Protein AF-A0A5J4N9S3-F1 (afdb_monomer_lite)

InterPro domains:
  IPR001680 WD40 repeat [PF00400] (3-18)
  IPR001680 WD40 repeat [PF00400] (62-88)
  IPR001680 WD40 repeat [SM00320] (49-90)
  IPR001680 WD40 repeat [SM00320] (96-153)
  IPR015943 WD40/YVTN repeat-like-containing domain superfamily [G3DSA:2.130.10.10] (1-153)
  IPR036322 WD40-repeat-containing domain superfamily [SSF50978] (3-152)
  IPR037363 Sec13/Seh1 family [PTHR11024] (62-153)

Radius of gyration: 16.52 Å; chains: 1; bounding box: 43×38×40 Å

Foldseek 3Di:
DLADKFWWWWQQQKIWIWHDDPNDTDTLDIDRPLDDDDDDDTDGDDPDPDDDDFDDDPDQRTFGDKDFEEPVVATWMWIWTSQQKIWIWHDPSPSDIDIDIDPNNDPGTWNDKDWDHQDDVCCVVDVPDDCPPDDRDTKMWIDTPNRDIDIDD

Sequence (153 aa):
MYGSLLASCGYDRKVIIWHETAGRWEKLHEYAEHSSSGLTVNRICRILSTFIVRCLIPLTLTVNCVCWAPHPYGLMLACASSDGTISILTSDGANAWHAVRIPDAHSIGVNSVSWAPAINADFMLNPNVLQSVSPLIKRLVSAGSDLLIKIWR

Organism: NCBI:txid34504

Structure (mmCIF, N/CA/C/O backbone):
data_AF-A0A5J4N9S3-F1
#
_entry.id   AF-A0A5J4N9S3-F1
#
loop_
_atom_site.group_PDB
_atom_site.id
_atom_site.type_symbol
_atom_site.label_atom_id
_atom_site.label_alt_id
_atom_site.label_comp_id
_atom_site.label_asym_id
_atom_site.label_entity_id
_atom_site.label_seq_id
_atom_site.pdbx_PDB_ins_code
_atom_site.Cartn_x
_atom_site.Cartn_y
_atom_site.Cartn_z
_atom_site.occupancy
_atom_site.B_iso_or_equiv
_atom_site.auth_seq_id
_atom_site.auth_comp_id
_atom_site.auth_asym_id
_atom_site.auth_atom_id
_atom_site.pdbx_PDB_model_num
ATOM 1 N N . MET A 1 1 ? -16.312 4.179 9.034 1.00 59.06 1 MET A N 1
ATOM 2 C CA . MET A 1 1 ? -14.962 4.788 9.097 1.00 59.06 1 MET A CA 1
ATOM 3 C C . MET A 1 1 ? -14.040 3.776 9.750 1.00 59.06 1 MET A C 1
ATOM 5 O O . MET A 1 1 ? -14.436 3.225 10.764 1.00 59.06 1 MET A O 1
ATOM 9 N N . TYR A 1 2 ? -12.867 3.508 9.180 1.00 67.06 2 TYR A N 1
ATOM 10 C CA . TYR A 1 2 ? -11.986 2.394 9.577 1.00 67.06 2 TYR A CA 1
ATOM 11 C C . TYR A 1 2 ? -11.237 2.585 10.918 1.00 67.06 2 TYR A C 1
ATOM 13 O O . TYR A 1 2 ? -10.330 1.820 11.218 1.00 67.06 2 TYR A O 1
ATOM 21 N N . GLY A 1 3 ? -11.612 3.580 11.732 1.00 79.31 3 GLY A N 1
ATOM 22 C CA . GLY A 1 3 ? -10.929 3.907 12.989 1.00 79.31 3 GLY A CA 1
ATOM 23 C C . GLY A 1 3 ? -9.506 4.445 12.791 1.00 79.31 3 GLY A C 1
ATOM 24 O O . GLY A 1 3 ? -9.105 4.790 11.677 1.00 79.31 3 GLY A O 1
ATOM 25 N N . SER A 1 4 ? -8.748 4.531 13.885 1.00 85.06 4 SER A N 1
ATOM 26 C CA . SER A 1 4 ? -7.312 4.820 13.843 1.00 85.06 4 SER A CA 1
ATOM 27 C C . SER A 1 4 ? -6.552 3.534 13.521 1.00 85.06 4 SER A C 1
ATOM 29 O O . SER A 1 4 ? -6.503 2.607 14.333 1.00 85.06 4 SER A O 1
ATOM 31 N N . LEU A 1 5 ? -5.941 3.489 12.339 1.00 86.69 5 LEU A N 1
ATOM 32 C CA . LEU A 1 5 ? -5.092 2.384 11.904 1.00 86.69 5 LEU A CA 1
ATOM 33 C C . LEU A 1 5 ? -3.653 2.857 11.737 1.00 86.69 5 LEU A C 1
ATOM 35 O O . LEU A 1 5 ? -3.391 3.972 11.285 1.00 86.69 5 LEU A O 1
ATOM 39 N N . LEU A 1 6 ? -2.715 1.974 12.059 1.00 85.88 6 LEU A N 1
ATOM 40 C CA . LEU A 1 6 ? -1.292 2.196 11.861 1.00 85.88 6 LEU A CA 1
ATOM 41 C C . LEU A 1 6 ? -0.690 0.980 11.167 1.00 85.88 6 LEU A C 1
ATOM 43 O O . LEU A 1 6 ? -0.939 -0.148 11.571 1.00 85.88 6 LEU A O 1
ATOM 47 N N . ALA A 1 7 ? 0.128 1.201 10.144 1.00 84.56 7 ALA A N 1
ATOM 48 C CA . ALA A 1 7 ? 0.906 0.139 9.520 1.00 84.56 7 ALA A CA 1
ATOM 49 C C . ALA A 1 7 ? 2.386 0.340 9.839 1.00 84.56 7 ALA A C 1
ATOM 51 O O . ALA A 1 7 ? 2.899 1.457 9.770 1.00 84.56 7 ALA A O 1
ATOM 52 N N . SER A 1 8 ? 3.077 -0.746 10.158 1.00 81.44 8 SER A N 1
ATOM 53 C CA . SER A 1 8 ? 4.525 -0.768 10.342 1.00 81.44 8 SER A CA 1
ATOM 54 C C . SER A 1 8 ? 5.128 -1.907 9.537 1.00 81.44 8 SER A C 1
ATOM 56 O O . SER A 1 8 ? 4.612 -3.023 9.576 1.00 81.44 8 SER A O 1
ATOM 58 N N . CYS A 1 9 ? 6.240 -1.644 8.860 1.00 81.81 9 CYS A N 1
ATOM 59 C CA . CYS A 1 9 ? 7.070 -2.672 8.247 1.00 81.81 9 CYS A CA 1
ATOM 60 C C . CYS A 1 9 ? 8.410 -2.788 8.970 1.00 81.81 9 CYS A C 1
ATOM 62 O O . CYS A 1 9 ? 8.982 -1.780 9.395 1.00 81.81 9 CYS A O 1
ATOM 64 N N . GLY A 1 10 ? 8.900 -4.017 9.104 1.00 72.00 10 GLY A N 1
ATOM 65 C CA . GLY A 1 10 ? 10.155 -4.318 9.778 1.00 72.00 10 GLY A CA 1
ATOM 66 C C . GLY A 1 10 ? 11.179 -5.023 8.890 1.00 72.00 10 GLY A C 1
ATOM 67 O O . GLY A 1 10 ? 10.889 -5.540 7.807 1.00 72.00 10 GLY A O 1
ATOM 68 N N . TYR A 1 11 ? 12.412 -5.067 9.401 1.00 71.62 11 TYR A N 1
ATOM 69 C CA . TYR A 1 11 ? 13.506 -5.876 8.844 1.00 71.62 11 TYR A CA 1
ATOM 70 C C . TYR A 1 11 ? 13.261 -7.381 9.022 1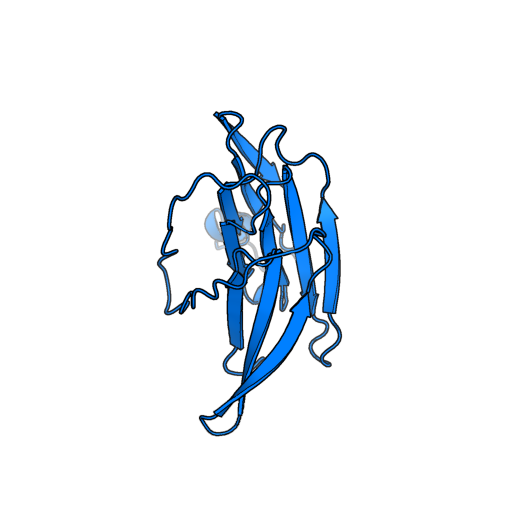.00 71.62 11 TYR A C 1
ATOM 72 O O . TYR A 1 11 ? 13.872 -8.199 8.343 1.00 71.62 11 TYR A O 1
ATOM 80 N N . ASP A 1 12 ? 12.319 -7.733 9.895 1.00 69.00 12 ASP A N 1
ATOM 81 C CA . ASP A 1 12 ? 11.789 -9.080 10.089 1.00 69.00 12 ASP A CA 1
ATOM 82 C C . ASP A 1 12 ? 10.913 -9.560 8.921 1.00 69.00 12 ASP A C 1
ATOM 84 O O . ASP A 1 12 ? 10.416 -10.685 8.958 1.00 69.00 12 ASP A O 1
ATOM 88 N N . ARG A 1 13 ? 10.751 -8.721 7.883 1.00 72.50 13 ARG A N 1
ATOM 89 C CA . ARG A 1 13 ? 9.968 -8.975 6.663 1.00 72.50 13 ARG A CA 1
ATOM 90 C C . ARG A 1 13 ? 8.479 -9.092 6.917 1.00 72.50 13 ARG A C 1
ATOM 92 O O . ARG A 1 13 ? 7.736 -9.628 6.092 1.00 72.50 13 ARG A O 1
ATOM 99 N N . LYS A 1 14 ? 8.048 -8.565 8.057 1.00 81.31 14 LYS A N 1
ATOM 100 C CA . LYS A 1 14 ? 6.657 -8.543 8.449 1.00 81.31 14 LYS A CA 1
ATOM 101 C C . LYS A 1 14 ? 6.094 -7.157 8.243 1.00 81.31 14 LYS A C 1
ATOM 103 O O . LYS A 1 14 ? 6.754 -6.133 8.442 1.00 81.31 14 LYS A O 1
ATOM 108 N N . VAL A 1 15 ? 4.836 -7.143 7.843 1.00 84.69 15 VAL A N 1
ATOM 109 C CA . VAL A 1 15 ? 4.007 -5.948 7.848 1.00 84.69 15 VAL A CA 1
ATOM 110 C C . VAL A 1 15 ? 2.939 -6.175 8.894 1.00 84.69 15 VAL A C 1
ATOM 112 O O . VAL A 1 15 ? 2.168 -7.128 8.813 1.00 84.69 15 VAL A O 1
ATOM 115 N N . ILE A 1 16 ? 2.929 -5.310 9.898 1.00 87.44 16 ILE A N 1
ATOM 116 C CA . ILE A 1 16 ? 1.987 -5.377 11.004 1.00 87.44 16 ILE A CA 1
ATOM 117 C C . ILE A 1 16 ? 1.038 -4.196 10.887 1.00 87.44 16 ILE A C 1
ATOM 119 O O . ILE A 1 16 ? 1.465 -3.053 10.703 1.00 87.44 16 ILE A O 1
ATOM 123 N N . ILE A 1 17 ? -0.249 -4.489 11.001 1.00 87.62 17 ILE A N 1
ATOM 124 C CA . ILE A 1 17 ? -1.317 -3.502 11.032 1.00 87.62 17 ILE A CA 1
ATOM 125 C C . ILE A 1 17 ? -1.868 -3.480 12.449 1.00 87.62 17 ILE A C 1
ATOM 127 O O . ILE A 1 17 ? -2.270 -4.507 12.997 1.00 87.62 17 ILE A O 1
ATOM 131 N N . TRP A 1 18 ? -1.859 -2.298 13.041 1.00 86.75 18 TRP A N 1
ATOM 132 C CA . TRP A 1 18 ? -2.317 -2.016 14.388 1.00 86.75 18 TRP A CA 1
ATOM 133 C C . TRP A 1 18 ? -3.620 -1.237 14.313 1.00 86.75 18 TRP A C 1
ATOM 135 O O . TRP A 1 18 ? -3.782 -0.369 13.451 1.00 86.75 18 TRP A O 1
ATOM 145 N N . HIS A 1 19 ? -4.515 -1.520 15.248 1.00 86.94 19 HIS A N 1
ATOM 146 C CA . HIS A 1 19 ? -5.721 -0.739 15.461 1.00 86.94 19 HIS A CA 1
ATOM 147 C C . HIS A 1 19 ? -5.717 -0.162 16.870 1.00 86.94 19 HIS A C 1
ATOM 149 O O . HIS A 1 19 ? -5.200 -0.779 17.804 1.00 86.94 19 HIS A O 1
ATOM 155 N N . GLU A 1 20 ? -6.254 1.042 17.006 1.00 86.62 20 GLU A N 1
ATOM 156 C CA . GLU A 1 20 ? -6.419 1.684 18.302 1.00 86.62 20 GLU A CA 1
ATOM 157 C C . GLU A 1 20 ? -7.833 1.437 18.834 1.00 86.62 20 GLU A C 1
ATOM 159 O O . GLU A 1 20 ? -8.817 1.862 18.225 1.00 86.62 20 GLU A O 1
ATOM 164 N N . THR A 1 21 ? -7.926 0.813 20.006 1.00 87.56 21 THR A N 1
ATOM 165 C CA . THR A 1 21 ? -9.179 0.621 20.740 1.00 87.56 21 THR A CA 1
ATOM 166 C C . THR A 1 21 ? -9.061 1.301 22.096 1.00 87.56 21 THR 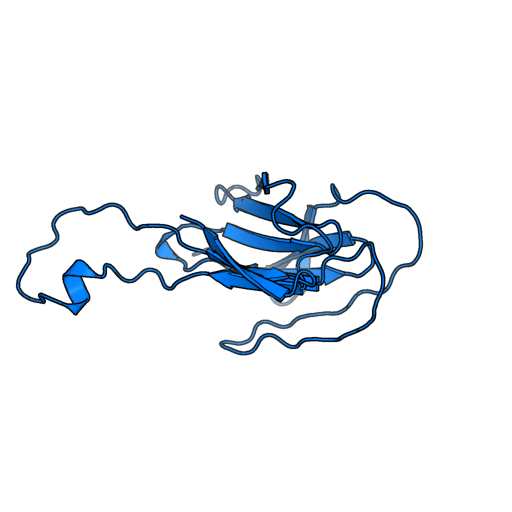A C 1
ATOM 168 O O . THR A 1 21 ? -8.230 0.929 22.923 1.00 87.56 21 THR A O 1
ATOM 171 N N . ALA A 1 22 ? -9.873 2.339 22.323 1.00 87.12 22 ALA A N 1
ATOM 172 C CA . ALA A 1 22 ? -9.891 3.110 23.572 1.00 87.12 22 ALA A CA 1
ATOM 173 C C . ALA A 1 22 ? -8.491 3.585 24.040 1.00 87.12 22 ALA A C 1
ATOM 175 O O . ALA A 1 22 ? -8.161 3.520 25.225 1.00 87.12 22 ALA A O 1
ATOM 176 N N . GLY A 1 23 ? -7.648 4.035 23.101 1.00 85.44 23 GLY A N 1
ATOM 177 C CA . GLY A 1 23 ? -6.284 4.513 23.371 1.00 85.44 23 GLY A CA 1
ATOM 178 C C . GLY A 1 23 ? -5.233 3.412 23.557 1.00 85.44 23 GLY A C 1
ATOM 179 O O . GLY A 1 23 ? -4.072 3.711 23.839 1.00 85.44 23 GLY A O 1
ATOM 180 N N . ARG A 1 24 ? -5.610 2.137 23.404 1.00 87.44 24 ARG A N 1
ATOM 181 C CA . ARG A 1 24 ? -4.684 0.998 23.389 1.00 87.44 24 ARG A CA 1
ATOM 182 C C . ARG A 1 24 ? -4.458 0.528 21.961 1.00 87.44 24 ARG A C 1
ATOM 184 O O . ARG A 1 24 ? -5.406 0.356 21.206 1.00 87.44 24 ARG A O 1
ATOM 191 N N . TRP A 1 25 ? -3.196 0.309 21.608 1.00 86.88 25 TRP A N 1
ATOM 192 C CA . TRP A 1 25 ? -2.813 -0.218 20.303 1.00 86.88 25 TRP A CA 1
ATOM 193 C C . TRP A 1 25 ? -2.719 -1.733 20.363 1.00 86.88 25 TRP A C 1
ATOM 195 O O . TRP A 1 25 ? -1.909 -2.285 21.108 1.00 86.88 25 TRP A O 1
ATOM 205 N N . GLU A 1 26 ? -3.526 -2.396 19.549 1.00 88.50 26 GLU A N 1
ATOM 206 C CA . GLU A 1 26 ? -3.576 -3.846 19.457 1.00 88.50 26 GLU A CA 1
ATOM 207 C C . GLU A 1 26 ? -3.288 -4.292 18.024 1.00 88.50 26 GLU A C 1
ATOM 209 O O . GLU A 1 26 ? -3.696 -3.657 17.044 1.00 88.50 26 GLU A O 1
ATOM 214 N N . LYS A 1 27 ? -2.560 -5.402 17.897 1.00 87.06 27 LYS A N 1
ATOM 215 C CA . LYS A 1 27 ? -2.211 -5.981 16.601 1.00 87.06 27 LYS A CA 1
ATOM 216 C C . LYS A 1 27 ? -3.469 -6.544 15.939 1.00 87.06 27 LYS A C 1
ATOM 218 O O . LYS A 1 27 ? -4.050 -7.493 16.451 1.00 87.06 27 LYS A O 1
ATOM 223 N N . LEU A 1 28 ? -3.849 -5.976 14.798 1.00 86.25 28 LEU A N 1
ATOM 224 C CA . LEU A 1 28 ? -5.008 -6.400 14.012 1.00 86.25 28 LEU A CA 1
ATOM 225 C C . LEU A 1 28 ? -4.618 -7.477 12.996 1.00 86.25 28 LEU A C 1
ATOM 227 O O . LEU A 1 28 ? -5.302 -8.488 12.874 1.00 86.25 28 LEU A O 1
ATOM 231 N N . HIS A 1 29 ? -3.509 -7.280 12.280 1.00 85.12 29 HIS A N 1
ATOM 232 C CA . HIS A 1 29 ? -3.047 -8.228 11.268 1.00 85.12 29 HIS A CA 1
ATOM 233 C C . HIS A 1 29 ? -1.523 -8.262 11.163 1.00 85.12 29 HIS A C 1
ATOM 235 O O . HIS A 1 29 ? -0.849 -7.255 11.382 1.00 85.12 29 HIS A O 1
ATOM 241 N N . GLU A 1 30 ? -0.984 -9.427 10.815 1.00 87.56 30 GLU A N 1
ATOM 242 C CA . GLU A 1 30 ? 0.437 -9.652 10.565 1.00 87.56 30 GLU A CA 1
ATOM 243 C C . GLU A 1 30 ? 0.586 -10.405 9.248 1.00 87.56 30 GLU A C 1
ATOM 245 O O . GLU A 1 30 ? 0.088 -11.518 9.101 1.00 87.56 30 GLU A O 1
ATOM 250 N N . TYR A 1 31 ? 1.290 -9.790 8.306 1.00 83.31 31 TYR A N 1
ATOM 251 C CA . TYR A 1 31 ? 1.598 -10.367 7.010 1.00 83.31 31 TYR A CA 1
ATOM 252 C C . TYR A 1 31 ? 3.088 -10.695 6.936 1.00 83.31 31 TYR A C 1
ATOM 254 O O . TYR A 1 31 ? 3.924 -9.805 7.102 1.00 83.31 31 TYR A O 1
ATOM 262 N N . ALA A 1 32 ? 3.412 -11.969 6.703 1.00 78.94 32 ALA A N 1
ATOM 263 C CA . ALA A 1 32 ? 4.768 -12.515 6.809 1.00 78.94 32 ALA A CA 1
ATOM 264 C C . ALA A 1 32 ? 5.134 -13.460 5.646 1.00 78.94 32 ALA A C 1
ATOM 266 O O . ALA A 1 32 ? 5.842 -14.444 5.839 1.00 78.94 32 ALA A O 1
ATOM 267 N N . GLU A 1 33 ? 4.653 -13.192 4.430 1.00 70.31 33 GLU A N 1
ATOM 268 C CA . GLU A 1 33 ? 4.911 -14.074 3.275 1.00 70.31 33 GLU A CA 1
ATOM 269 C C . GLU A 1 33 ? 6.305 -13.896 2.648 1.00 70.31 33 GLU A C 1
ATOM 271 O O . GLU A 1 33 ? 6.765 -14.730 1.869 1.00 70.31 33 GLU A O 1
ATOM 276 N N . HIS A 1 34 ? 7.028 -12.836 3.010 1.00 60.25 34 HIS A N 1
ATOM 277 C CA . HIS A 1 34 ? 8.392 -12.584 2.545 1.00 60.25 34 HIS A CA 1
ATOM 278 C C . HIS A 1 34 ? 9.393 -13.408 3.384 1.00 60.25 34 HIS A C 1
ATOM 280 O O . HIS A 1 34 ? 10.051 -12.892 4.278 1.00 60.25 34 HIS A O 1
ATOM 286 N N . SER A 1 35 ? 9.478 -14.719 3.156 1.00 46.34 35 SER A N 1
ATOM 287 C CA . SER A 1 35 ? 10.216 -15.654 4.026 1.00 46.34 35 SER A CA 1
ATOM 288 C C . SER A 1 35 ? 11.746 -15.518 3.955 1.00 46.34 35 SER A C 1
ATOM 290 O O . SER A 1 35 ? 12.340 -15.703 2.899 1.00 46.34 35 SER A O 1
ATOM 292 N N . SER A 1 36 ? 12.410 -15.262 5.090 1.00 40.22 36 SER A N 1
ATOM 293 C CA . SER A 1 36 ? 13.512 -16.091 5.629 1.00 40.22 36 SER A CA 1
ATOM 294 C C . SER A 1 36 ? 13.940 -15.612 7.026 1.00 40.22 36 SER A C 1
ATOM 296 O O . SER A 1 36 ? 13.728 -14.472 7.432 1.00 40.22 36 SER A O 1
ATOM 298 N N . SER A 1 37 ? 14.462 -16.556 7.794 1.00 42.09 37 SER A N 1
ATOM 299 C CA . SER A 1 37 ? 14.700 -16.526 9.233 1.00 42.09 37 SER A CA 1
ATOM 300 C C . SER A 1 37 ? 15.739 -15.505 9.708 1.00 42.09 37 SER A C 1
ATOM 302 O O . SER A 1 37 ? 16.854 -15.479 9.193 1.00 42.09 37 SER A O 1
ATOM 304 N N . GLY A 1 38 ? 15.414 -14.815 10.807 1.00 44.66 38 GLY A N 1
ATOM 305 C CA . GLY A 1 38 ? 16.389 -14.371 11.807 1.00 44.66 38 GLY A CA 1
ATOM 306 C C . GLY A 1 38 ? 16.627 -12.861 11.895 1.00 44.66 38 GLY A C 1
ATOM 307 O O . GLY A 1 38 ? 17.103 -12.253 10.947 1.00 44.66 38 GLY A O 1
ATOM 308 N N . LEU A 1 39 ? 16.404 -12.341 13.111 1.00 36.19 39 LEU A N 1
ATOM 309 C CA . LEU A 1 39 ? 16.713 -11.011 13.670 1.00 36.19 39 LEU A CA 1
ATOM 310 C C . LEU A 1 39 ? 15.592 -9.954 13.606 1.00 36.19 39 LEU A C 1
ATOM 312 O O . LEU A 1 39 ? 15.295 -9.343 12.585 1.00 36.19 39 LEU A O 1
ATOM 316 N N . THR A 1 40 ? 14.997 -9.727 14.782 1.00 34.41 40 THR A N 1
ATOM 317 C CA . THR A 1 40 ? 13.924 -8.768 15.064 1.00 34.41 40 THR A CA 1
ATOM 318 C C . THR A 1 40 ? 14.488 -7.358 15.231 1.00 34.41 40 THR A C 1
ATOM 320 O O . THR A 1 40 ? 15.137 -7.063 16.233 1.00 34.41 40 THR A O 1
ATOM 323 N N . VAL A 1 41 ? 14.184 -6.456 14.296 1.00 40.22 41 VAL A N 1
ATOM 324 C CA . VAL A 1 41 ? 14.307 -5.005 14.505 1.00 40.22 41 VAL A CA 1
ATOM 325 C C . VAL A 1 41 ? 13.002 -4.355 14.052 1.00 40.22 41 VAL A C 1
ATOM 327 O O . VAL A 1 41 ? 12.758 -4.183 12.857 1.00 40.22 41 VAL A O 1
ATOM 330 N N . ASN A 1 42 ? 12.152 -4.004 15.019 1.00 38.91 42 ASN A N 1
ATOM 331 C CA . ASN A 1 42 ? 10.888 -3.313 14.775 1.00 38.91 42 ASN A CA 1
ATOM 332 C C . ASN A 1 42 ? 11.143 -1.804 14.701 1.00 38.91 42 ASN A C 1
ATOM 334 O O . ASN A 1 42 ? 11.576 -1.205 15.686 1.00 38.91 42 ASN A O 1
ATOM 338 N N . ARG A 1 43 ? 10.853 -1.167 13.560 1.00 41.53 43 ARG A N 1
ATOM 339 C CA . ARG A 1 43 ? 10.718 0.297 13.493 1.00 41.53 43 ARG A CA 1
ATOM 340 C C . ARG A 1 43 ? 9.255 0.683 13.339 1.00 41.53 43 ARG A C 1
ATOM 342 O O . ARG A 1 43 ? 8.527 0.132 12.521 1.00 41.53 43 ARG A O 1
ATOM 349 N N . ILE A 1 44 ? 8.851 1.677 14.120 1.00 37.97 44 ILE A N 1
ATOM 350 C CA . ILE A 1 44 ? 7.524 2.284 14.071 1.00 37.97 44 ILE A CA 1
ATOM 351 C C . ILE A 1 44 ? 7.573 3.407 13.030 1.00 37.97 44 ILE A C 1
ATOM 353 O O . ILE A 1 44 ? 8.225 4.425 13.254 1.00 37.97 44 ILE A O 1
ATOM 357 N N . CYS A 1 45 ? 6.885 3.247 11.899 1.00 37.81 45 CYS A N 1
ATOM 358 C CA . CYS A 1 45 ? 6.549 4.380 11.036 1.00 37.81 45 CYS A CA 1
ATOM 359 C C . CYS A 1 45 ? 5.207 4.946 11.497 1.00 37.81 45 CYS A C 1
ATOM 361 O O . CYS A 1 45 ? 4.160 4.397 11.173 1.00 37.81 45 CYS A O 1
ATOM 363 N N . ARG A 1 46 ? 5.223 6.038 12.271 1.00 31.66 46 ARG A N 1
ATOM 364 C CA . ARG A 1 46 ? 4.002 6.780 12.606 1.00 31.66 46 ARG A CA 1
ATOM 365 C C . ARG A 1 46 ? 3.624 7.644 11.406 1.00 31.66 46 ARG A C 1
ATOM 367 O O . ARG A 1 46 ? 4.218 8.698 11.206 1.00 31.66 46 ARG A O 1
ATOM 374 N N . ILE A 1 47 ? 2.656 7.195 10.605 1.00 37.41 47 ILE A N 1
ATOM 375 C CA . ILE A 1 47 ? 2.086 8.009 9.522 1.00 37.41 47 ILE A CA 1
ATOM 376 C C . ILE A 1 47 ? 1.121 9.010 10.165 1.00 37.41 47 ILE A C 1
ATOM 378 O O . ILE A 1 47 ? -0.088 8.811 10.210 1.00 37.41 47 ILE A O 1
ATOM 382 N N . LEU A 1 48 ? 1.678 10.086 10.715 1.00 30.70 48 LEU A N 1
ATOM 383 C CA . LEU A 1 48 ? 0.958 11.348 10.793 1.00 30.70 48 LEU A CA 1
ATOM 384 C C . LEU A 1 48 ? 1.146 12.011 9.435 1.00 30.70 48 LEU A C 1
ATOM 386 O O . LEU A 1 48 ? 2.274 12.151 8.973 1.00 30.70 48 LEU A O 1
ATOM 390 N N . SER A 1 49 ? 0.019 12.302 8.788 1.00 37.16 49 SER A N 1
ATOM 391 C CA . SER A 1 49 ? -0.139 13.056 7.546 1.00 37.16 49 SER A CA 1
ATOM 392 C C . SER A 1 49 ? 1.173 13.561 6.910 1.00 37.16 49 SER A C 1
ATOM 394 O O . SER A 1 49 ? 1.788 14.515 7.383 1.00 37.16 49 SER A O 1
ATOM 396 N N . THR A 1 50 ? 1.522 12.989 5.754 1.00 37.00 50 THR A N 1
ATOM 397 C CA . THR A 1 50 ? 2.410 13.560 4.713 1.00 37.00 50 THR A CA 1
ATOM 398 C C . THR A 1 50 ? 3.927 13.300 4.701 1.00 37.00 50 THR A C 1
ATOM 400 O O . THR A 1 50 ? 4.546 13.766 3.753 1.00 37.00 50 THR A O 1
ATOM 403 N N . PHE A 1 51 ? 4.575 12.529 5.586 1.00 30.47 51 PHE A N 1
ATOM 404 C CA . PHE A 1 51 ? 6.024 12.260 5.405 1.00 30.47 51 PHE A CA 1
ATOM 405 C C . PHE A 1 51 ? 6.449 10.808 5.676 1.00 30.47 51 PHE A C 1
ATOM 407 O O . PHE A 1 51 ? 6.354 10.301 6.790 1.00 30.47 51 PHE A O 1
ATOM 414 N N . ILE A 1 52 ? 6.958 10.147 4.628 1.00 43.69 52 ILE A N 1
ATOM 415 C CA . ILE A 1 52 ? 7.598 8.825 4.683 1.00 43.69 52 ILE A CA 1
ATOM 416 C C . ILE A 1 52 ? 8.992 9.002 5.304 1.00 43.69 52 ILE A C 1
ATOM 418 O O . ILE A 1 52 ? 9.886 9.574 4.680 1.00 43.69 52 ILE A O 1
ATOM 422 N N . VAL A 1 53 ? 9.190 8.517 6.533 1.00 35.59 53 VAL A N 1
ATOM 423 C CA . VAL A 1 53 ? 10.507 8.496 7.192 1.00 35.59 53 VAL A CA 1
ATOM 424 C C . VAL A 1 53 ? 11.274 7.266 6.713 1.00 35.59 53 VAL A C 1
ATOM 426 O O . VAL A 1 53 ? 10.915 6.127 7.002 1.00 35.59 53 VAL A O 1
ATOM 429 N N . ARG A 1 54 ? 12.334 7.512 5.943 1.00 38.50 54 ARG A N 1
ATOM 430 C CA . ARG A 1 54 ? 13.150 6.506 5.256 1.00 38.50 54 ARG A CA 1
ATOM 431 C C . ARG A 1 54 ? 14.405 6.206 6.083 1.00 38.50 54 ARG A C 1
ATOM 433 O O . ARG A 1 54 ? 15.085 7.137 6.505 1.00 38.50 54 ARG A O 1
ATOM 440 N N . CYS A 1 55 ? 14.756 4.935 6.287 1.00 34.53 55 CYS A N 1
ATOM 441 C CA . CYS A 1 55 ? 16.060 4.557 6.839 1.00 34.53 55 CYS A CA 1
ATOM 442 C C . CYS A 1 55 ? 16.764 3.571 5.901 1.00 34.53 55 CYS A C 1
ATOM 444 O O . CYS A 1 55 ? 16.295 2.451 5.719 1.00 34.53 55 CYS A O 1
ATOM 446 N N . LEU A 1 56 ? 17.872 4.019 5.299 1.00 33.31 56 LEU A N 1
ATOM 447 C CA . LEU A 1 56 ? 18.770 3.201 4.486 1.00 33.31 56 LEU A CA 1
ATOM 448 C C . LEU A 1 56 ? 19.586 2.262 5.386 1.00 33.31 56 LEU A C 1
ATOM 450 O O . LEU A 1 56 ? 20.425 2.737 6.148 1.00 33.31 56 LEU A O 1
ATOM 454 N N . ILE A 1 57 ? 19.410 0.948 5.234 1.00 43.44 57 ILE A N 1
ATOM 455 C CA . ILE A 1 57 ? 20.451 -0.048 5.526 1.00 43.44 57 ILE A CA 1
ATOM 456 C C . ILE A 1 57 ? 20.417 -1.085 4.387 1.00 43.44 57 ILE A C 1
ATOM 458 O O . ILE A 1 57 ? 19.332 -1.560 4.050 1.00 43.44 57 ILE A O 1
ATOM 462 N N . PRO A 1 58 ? 21.562 -1.431 3.768 1.00 40.78 58 PRO A N 1
ATOM 463 C CA . PRO A 1 58 ? 21.631 -2.402 2.682 1.00 40.78 58 PRO A CA 1
ATOM 464 C C . PRO A 1 58 ? 21.535 -3.823 3.251 1.00 40.78 58 PRO A C 1
ATOM 466 O O . PRO A 1 58 ? 22.544 -4.477 3.495 1.00 40.78 58 PRO A O 1
ATOM 469 N N . LEU A 1 59 ? 20.318 -4.304 3.499 1.00 41.56 59 LEU A N 1
ATOM 470 C CA . LEU A 1 59 ? 20.065 -5.719 3.766 1.00 41.56 59 LEU A CA 1
ATOM 471 C C . LEU A 1 59 ? 19.091 -6.243 2.709 1.00 41.56 59 LEU A C 1
ATOM 473 O O . LEU A 1 59 ? 18.033 -5.674 2.460 1.00 41.56 59 LEU A O 1
ATOM 477 N N . THR A 1 60 ? 19.491 -7.324 2.047 1.00 51.00 60 THR A N 1
ATOM 478 C CA . THR A 1 60 ? 18.932 -7.827 0.782 1.00 51.00 60 THR A CA 1
ATOM 479 C C . THR A 1 60 ? 17.556 -8.485 0.905 1.00 51.00 60 THR A C 1
ATOM 481 O O . THR A 1 60 ? 17.059 -9.040 -0.066 1.00 51.00 60 THR A O 1
ATOM 484 N N . LEU A 1 61 ? 16.919 -8.446 2.079 1.00 54.34 61 LEU A N 1
ATOM 485 C CA . LEU A 1 61 ? 15.720 -9.231 2.381 1.00 54.34 61 LEU A CA 1
ATOM 486 C C . LEU A 1 61 ? 14.783 -8.497 3.364 1.00 54.34 61 LEU A C 1
ATOM 488 O O . LEU A 1 61 ? 14.470 -9.034 4.418 1.00 54.34 61 LEU A O 1
ATOM 492 N N . THR A 1 62 ? 14.385 -7.250 3.088 1.00 69.38 62 THR A N 1
ATOM 493 C CA . THR A 1 62 ? 13.652 -6.381 4.038 1.00 69.38 62 THR A CA 1
ATOM 494 C C . THR A 1 62 ? 12.458 -5.690 3.390 1.00 69.38 62 THR A C 1
ATOM 496 O O . THR A 1 62 ? 12.491 -5.387 2.202 1.00 69.38 62 THR A O 1
ATOM 499 N N . VAL A 1 63 ? 11.408 -5.387 4.163 1.00 65.00 63 VAL A N 1
ATOM 500 C CA . VAL A 1 63 ? 10.333 -4.501 3.689 1.00 65.00 63 VAL A CA 1
ATOM 501 C C . VAL A 1 63 ? 10.758 -3.059 3.953 1.00 65.00 63 VAL A C 1
ATOM 503 O O . VAL A 1 63 ? 10.898 -2.639 5.100 1.00 65.00 63 VAL A O 1
ATOM 506 N N . ASN A 1 64 ? 10.995 -2.309 2.881 1.00 76.75 64 ASN A N 1
ATOM 507 C CA . ASN A 1 64 ? 11.643 -0.999 2.942 1.00 76.75 64 ASN A CA 1
ATOM 508 C C . ASN A 1 64 ? 10.655 0.151 3.131 1.00 76.75 64 ASN A C 1
ATOM 510 O O . ASN A 1 64 ? 11.006 1.186 3.697 1.00 76.75 64 ASN A O 1
ATOM 514 N N . CYS A 1 65 ? 9.435 -0.003 2.618 1.00 81.69 65 CYS A N 1
ATOM 515 C CA . CYS A 1 65 ? 8.437 1.057 2.610 1.00 81.69 65 CYS A CA 1
ATOM 516 C C . CYS A 1 65 ? 7.030 0.468 2.594 1.00 81.69 65 CYS A C 1
ATOM 518 O O . CYS A 1 65 ? 6.769 -0.511 1.894 1.00 81.69 65 CYS A O 1
ATOM 520 N N . VAL A 1 66 ? 6.112 1.120 3.305 1.00 87.25 66 VAL A N 1
ATOM 521 C CA . VAL A 1 66 ? 4.675 0.860 3.215 1.00 87.25 66 VAL A CA 1
ATOM 522 C C . VAL A 1 66 ? 3.919 2.157 2.970 1.00 87.25 66 VAL A C 1
ATOM 524 O O . VAL A 1 66 ? 4.321 3.213 3.456 1.00 87.25 66 VAL A O 1
ATOM 527 N N . CYS A 1 67 ? 2.839 2.097 2.198 1.00 89.31 67 CYS A N 1
ATOM 528 C CA . CYS A 1 67 ? 2.018 3.262 1.881 1.00 89.31 67 CYS A CA 1
ATOM 529 C C . CYS A 1 67 ? 0.541 2.868 1.797 1.00 89.31 67 CYS A C 1
ATOM 531 O O . CYS A 1 67 ? 0.184 1.936 1.071 1.00 89.31 67 CYS A O 1
ATOM 533 N N . TRP A 1 68 ? -0.316 3.577 2.534 1.00 89.62 68 TRP A N 1
ATOM 534 C CA . TRP A 1 68 ? -1.766 3.410 2.445 1.00 89.62 68 TRP A CA 1
ATOM 535 C C . TRP A 1 68 ? -2.299 4.008 1.148 1.00 89.62 68 TRP A C 1
ATOM 537 O O . TRP A 1 68 ? -1.881 5.087 0.725 1.00 89.62 68 TRP A O 1
ATOM 547 N N . ALA A 1 69 ? -3.251 3.314 0.540 1.00 87.12 69 ALA A N 1
ATOM 548 C CA . ALA A 1 69 ? -4.007 3.838 -0.574 1.00 87.12 69 ALA A CA 1
ATOM 549 C C . ALA A 1 69 ? -4.964 4.949 -0.110 1.00 87.12 69 ALA A C 1
ATOM 551 O O . ALA A 1 69 ? -5.438 4.935 1.031 1.00 87.12 69 ALA A O 1
ATOM 552 N N . PRO A 1 70 ? -5.300 5.897 -0.998 1.00 85.56 70 PRO A N 1
ATOM 553 C CA . PRO A 1 70 ? -6.371 6.850 -0.756 1.00 85.56 70 PRO A CA 1
ATOM 554 C C . PRO A 1 70 ? -7.684 6.161 -0.362 1.00 85.56 70 PRO A C 1
ATOM 556 O O . PRO A 1 70 ? -8.082 5.168 -0.971 1.00 85.56 70 PRO A O 1
ATOM 559 N N . HIS A 1 71 ? -8.405 6.749 0.596 1.00 80.88 71 HIS A N 1
ATOM 560 C CA . HIS A 1 71 ? -9.648 6.185 1.133 1.00 80.88 71 HIS A CA 1
ATOM 561 C C . HIS A 1 71 ? -10.732 5.815 0.090 1.00 80.88 71 HIS A C 1
ATOM 563 O O . HIS A 1 71 ? -11.466 4.862 0.359 1.00 80.88 71 HIS A O 1
ATOM 569 N N . PRO A 1 72 ? -10.868 6.473 -1.090 1.00 81.50 72 PRO A N 1
ATOM 570 C CA . PRO A 1 72 ? -11.857 6.067 -2.094 1.00 81.50 72 PRO A CA 1
ATOM 571 C C . PRO A 1 72 ? -11.556 4.713 -2.749 1.00 81.50 72 PRO A C 1
ATOM 573 O O . PRO A 1 72 ? -12.446 4.119 -3.348 1.00 81.50 72 PRO A O 1
ATOM 576 N N . TYR A 1 73 ? -10.319 4.212 -2.657 1.00 79.38 73 TYR A N 1
ATOM 577 C CA . TYR A 1 73 ? -9.934 2.910 -3.213 1.00 79.38 73 TYR A CA 1
ATOM 578 C C . TYR A 1 73 ? -10.264 1.732 -2.285 1.00 79.38 73 TYR A C 1
ATOM 580 O O . TYR A 1 73 ? -10.106 0.581 -2.701 1.00 79.38 73 TYR A O 1
ATOM 588 N N . GLY A 1 74 ? -10.732 2.018 -1.066 1.00 85.31 74 GLY A N 1
ATOM 589 C CA . GLY A 1 74 ? -10.893 1.053 0.018 1.00 85.31 74 GLY A CA 1
ATOM 590 C C . GLY A 1 74 ? -9.686 1.030 0.959 1.00 85.31 74 GLY A C 1
ATOM 591 O O . GLY A 1 74 ? -8.757 1.830 0.832 1.00 85.31 74 GLY A O 1
ATOM 592 N N . LEU A 1 75 ? -9.703 0.110 1.923 1.00 87.25 75 LEU A N 1
ATOM 593 C CA . LEU A 1 75 ? -8.602 -0.070 2.864 1.00 87.25 75 LEU A CA 1
ATOM 594 C C . LEU A 1 75 ? -7.513 -0.939 2.219 1.00 87.25 75 LEU A C 1
ATOM 596 O O . LEU A 1 75 ? -7.557 -2.165 2.292 1.00 87.25 75 LEU A O 1
ATOM 600 N N . MET A 1 76 ? -6.553 -0.296 1.550 1.00 89.31 76 MET A N 1
ATOM 601 C CA . MET A 1 76 ? -5.450 -0.977 0.863 1.00 89.31 76 MET A CA 1
ATOM 602 C C . MET A 1 76 ? -4.087 -0.445 1.311 1.00 89.31 76 MET A C 1
ATOM 604 O O . MET A 1 76 ? -3.914 0.759 1.482 1.00 89.31 76 MET A O 1
ATOM 608 N N . LEU A 1 77 ? -3.100 -1.326 1.439 1.00 89.75 77 LEU A N 1
ATOM 609 C CA . LEU A 1 77 ? -1.725 -1.015 1.818 1.00 89.75 77 LEU A CA 1
ATOM 610 C C . LEU A 1 77 ? -0.767 -1.599 0.776 1.00 89.75 77 LEU A C 1
ATOM 612 O O . LEU A 1 77 ? -0.829 -2.787 0.476 1.00 89.75 77 LEU A O 1
ATOM 616 N N . ALA A 1 78 ? 0.130 -0.778 0.235 1.00 90.50 78 ALA A N 1
ATOM 617 C CA . ALA A 1 78 ? 1.224 -1.245 -0.611 1.00 90.50 78 ALA A CA 1
ATOM 618 C C . ALA A 1 78 ? 2.494 -1.415 0.218 1.00 90.50 78 ALA A C 1
ATOM 620 O O . ALA A 1 78 ? 2.823 -0.539 1.018 1.00 90.50 78 ALA A O 1
ATOM 621 N N . CYS A 1 79 ? 3.224 -2.495 -0.032 1.00 88.56 79 CYS A N 1
ATOM 622 C CA . CYS A 1 79 ? 4.460 -2.856 0.647 1.00 88.56 79 CYS A CA 1
ATOM 623 C C . CYS A 1 79 ? 5.564 -3.093 -0.386 1.00 88.56 79 CYS A C 1
ATOM 625 O O . CYS A 1 79 ? 5.403 -3.900 -1.300 1.00 88.56 79 CYS A O 1
ATOM 627 N N . ALA A 1 80 ? 6.684 -2.393 -0.227 1.00 88.56 80 ALA A N 1
ATOM 628 C CA . ALA A 1 80 ? 7.887 -2.541 -1.036 1.00 88.56 80 ALA A CA 1
ATOM 629 C C . ALA A 1 80 ? 8.882 -3.465 -0.338 1.00 88.56 80 ALA A C 1
ATOM 631 O O . ALA A 1 80 ? 9.254 -3.194 0.805 1.00 88.56 80 ALA A O 1
ATOM 632 N N . SER A 1 81 ? 9.352 -4.499 -1.028 1.00 86.31 81 SER A N 1
ATOM 633 C CA . SER A 1 81 ? 10.325 -5.445 -0.486 1.00 86.31 81 SER A CA 1
ATOM 634 C C . SER A 1 81 ? 11.646 -5.426 -1.264 1.00 86.31 81 SER A C 1
ATOM 636 O O . SER A 1 81 ? 11.676 -5.235 -2.482 1.00 86.31 81 SER A O 1
ATOM 638 N N . SER A 1 82 ? 12.758 -5.646 -0.560 1.00 84.75 82 SER A N 1
ATOM 639 C CA . SER A 1 82 ? 14.104 -5.787 -1.134 1.00 84.75 82 SER A CA 1
ATOM 640 C C . SER A 1 82 ? 14.253 -7.023 -2.018 1.00 84.75 82 SER A C 1
ATOM 642 O O . SER A 1 82 ? 15.197 -7.080 -2.786 1.00 84.75 82 SER A O 1
ATOM 644 N N . ASP A 1 83 ? 13.325 -7.981 -1.962 1.00 79.69 83 ASP A N 1
ATOM 645 C CA . ASP A 1 83 ? 13.299 -9.150 -2.859 1.00 79.69 83 ASP A CA 1
ATOM 646 C C . ASP A 1 83 ? 12.834 -8.821 -4.293 1.00 79.69 83 ASP A C 1
ATOM 648 O O . ASP A 1 83 ? 12.651 -9.721 -5.107 1.00 79.69 83 ASP A O 1
ATOM 652 N N . GLY A 1 84 ? 12.594 -7.542 -4.592 1.00 84.50 84 GLY A N 1
ATOM 653 C CA . GLY A 1 84 ? 12.148 -7.095 -5.908 1.00 84.50 84 GLY A CA 1
ATOM 654 C C . GLY A 1 84 ? 10.639 -7.180 -6.107 1.00 84.50 84 GLY A C 1
ATOM 655 O O . GLY A 1 84 ? 10.159 -6.877 -7.196 1.00 84.50 84 GLY A O 1
ATOM 656 N N . THR A 1 85 ? 9.876 -7.541 -5.075 1.00 87.44 85 THR A N 1
ATOM 657 C CA . THR A 1 85 ? 8.420 -7.686 -5.156 1.00 87.44 85 THR A CA 1
ATOM 658 C C . THR A 1 85 ? 7.671 -6.546 -4.475 1.00 87.44 85 THR A C 1
ATOM 660 O O . THR A 1 85 ? 8.159 -5.887 -3.549 1.00 87.44 85 THR A O 1
ATOM 663 N N . ILE A 1 86 ? 6.443 -6.329 -4.941 1.00 90.44 86 ILE A N 1
ATOM 664 C CA . ILE A 1 86 ? 5.484 -5.416 -4.320 1.00 90.44 86 ILE A CA 1
ATOM 665 C C . ILE A 1 86 ? 4.297 -6.247 -3.850 1.00 90.44 86 ILE A C 1
ATOM 667 O O . ILE A 1 86 ? 3.719 -6.995 -4.634 1.00 90.44 86 ILE A O 1
ATOM 671 N N . SER A 1 87 ? 3.914 -6.103 -2.586 1.00 90.19 87 SER A N 1
ATOM 672 C CA . SER A 1 87 ? 2.723 -6.754 -2.031 1.00 90.19 87 SER A CA 1
ATOM 673 C C . SER A 1 87 ? 1.640 -5.709 -1.777 1.00 90.19 87 SER A C 1
ATOM 675 O O . SER A 1 87 ? 1.902 -4.689 -1.144 1.00 90.19 87 SER A O 1
ATOM 677 N N . ILE A 1 88 ? 0.425 -5.956 -2.259 1.00 91.56 88 ILE A N 1
ATOM 678 C CA . ILE A 1 88 ? -0.751 -5.112 -2.057 1.00 91.56 88 ILE A CA 1
ATOM 679 C C . ILE A 1 88 ? -1.719 -5.850 -1.142 1.00 91.56 88 ILE A C 1
ATOM 681 O O . ILE A 1 88 ? -2.335 -6.836 -1.542 1.00 91.56 88 ILE A O 1
ATOM 685 N N . LEU A 1 89 ? -1.865 -5.366 0.083 1.00 90.69 89 LEU A N 1
ATOM 686 C CA . LEU A 1 89 ? -2.817 -5.889 1.048 1.00 90.69 89 LEU A CA 1
ATOM 687 C C . LEU A 1 89 ? -4.119 -5.106 0.916 1.00 90.69 89 LEU A C 1
ATOM 689 O O . LEU A 1 89 ? -4.110 -3.880 0.952 1.00 90.69 89 LEU A O 1
ATOM 693 N N . THR A 1 90 ? -5.235 -5.803 0.770 1.00 91.06 90 THR A N 1
ATOM 694 C CA . THR A 1 90 ? -6.579 -5.228 0.682 1.00 91.06 90 THR A CA 1
ATOM 695 C C . THR A 1 90 ? -7.421 -5.805 1.802 1.00 91.06 90 THR A C 1
ATOM 697 O O . THR A 1 90 ? -7.463 -7.022 1.960 1.00 91.06 90 THR A O 1
ATOM 700 N N . SER A 1 91 ? -8.094 -4.954 2.569 1.00 88.44 91 SER A N 1
ATOM 701 C CA . SER A 1 91 ? -9.050 -5.393 3.578 1.00 88.44 91 SER A CA 1
ATOM 702 C C . SER A 1 91 ? -10.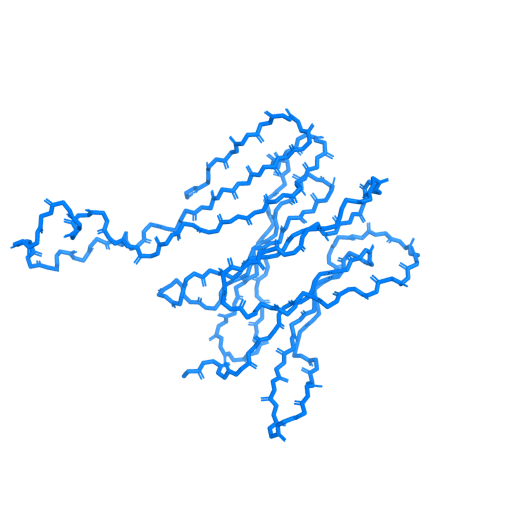479 -5.135 3.126 1.00 88.44 91 SER A C 1
ATOM 704 O O . SER A 1 91 ? -10.787 -4.094 2.544 1.00 88.44 91 SER A O 1
ATOM 706 N N . ASP A 1 92 ? -11.350 -6.091 3.430 1.00 83.50 92 ASP A N 1
ATOM 707 C CA . ASP A 1 92 ? -12.797 -6.005 3.230 1.00 83.50 92 ASP A CA 1
ATOM 708 C C . ASP A 1 92 ? -13.519 -5.227 4.348 1.00 83.50 92 ASP A C 1
ATOM 710 O O . ASP A 1 92 ? -14.727 -5.011 4.278 1.00 83.50 92 ASP A O 1
ATOM 714 N N . GLY A 1 93 ? -12.786 -4.777 5.374 1.00 75.50 93 GLY A N 1
ATOM 715 C CA . GLY A 1 93 ? -13.333 -4.078 6.537 1.00 75.50 93 GLY A CA 1
ATOM 716 C C . GLY A 1 93 ? -13.891 -4.994 7.632 1.00 75.50 93 GLY A C 1
ATOM 717 O O . GLY A 1 93 ? -14.256 -4.487 8.690 1.00 75.50 93 GLY A O 1
ATOM 718 N N . ALA A 1 94 ? -13.911 -6.315 7.429 1.00 71.12 94 ALA A N 1
ATOM 719 C CA . ALA A 1 94 ? -14.394 -7.316 8.386 1.00 71.12 94 ALA A CA 1
ATOM 720 C C . ALA A 1 94 ? -13.244 -8.090 9.065 1.00 71.12 94 ALA A C 1
ATOM 722 O O . ALA A 1 94 ? -13.435 -9.204 9.547 1.00 71.12 94 ALA A O 1
ATOM 723 N N . ASN A 1 95 ? -12.049 -7.487 9.116 1.00 72.25 95 ASN A N 1
ATOM 724 C CA . ASN A 1 95 ? -10.771 -8.074 9.547 1.00 72.25 95 ASN A CA 1
ATOM 725 C C . ASN A 1 95 ? -10.169 -9.128 8.607 1.00 72.25 95 ASN A C 1
ATOM 727 O O . ASN A 1 95 ? -9.098 -9.653 8.925 1.00 72.25 95 ASN A O 1
ATOM 731 N N . ALA A 1 96 ? -10.766 -9.411 7.446 1.00 82.38 96 ALA A N 1
ATOM 732 C CA . ALA A 1 96 ? -10.089 -10.227 6.450 1.00 82.38 96 ALA A CA 1
ATOM 733 C C . ALA A 1 96 ? -9.112 -9.359 5.644 1.00 82.38 96 ALA A C 1
ATOM 735 O O . ALA A 1 96 ? -9.406 -8.217 5.270 1.00 82.38 96 ALA A O 1
ATOM 736 N N . TRP A 1 97 ? -7.925 -9.909 5.398 1.00 86.50 97 TRP A N 1
ATOM 737 C CA . TRP A 1 97 ? -6.872 -9.284 4.606 1.00 86.50 97 TRP A CA 1
ATOM 738 C C . TRP A 1 97 ? -6.514 -10.204 3.451 1.00 86.50 97 TRP A C 1
ATOM 740 O O . TRP A 1 97 ? -6.154 -11.361 3.651 1.00 86.50 97 TRP A O 1
ATOM 750 N N . HIS A 1 98 ? -6.612 -9.672 2.240 1.00 89.56 98 HIS A N 1
ATOM 751 C CA . HIS A 1 98 ? -6.215 -10.336 1.014 1.00 89.56 98 HIS A CA 1
ATOM 752 C C . HIS A 1 98 ? -4.931 -9.700 0.488 1.00 89.56 98 HIS A C 1
ATOM 754 O O . HIS A 1 98 ? -4.904 -8.502 0.195 1.00 89.56 98 HIS A O 1
ATOM 760 N N . ALA A 1 99 ? -3.874 -10.490 0.339 1.00 87.62 99 ALA A N 1
ATOM 761 C CA . ALA A 1 99 ? -2.606 -10.029 -0.203 1.00 87.62 99 ALA A CA 1
ATOM 762 C C . ALA A 1 99 ? -2.461 -10.446 -1.672 1.00 87.62 99 ALA A C 1
ATOM 764 O O . ALA A 1 99 ? -2.596 -11.614 -2.019 1.00 87.62 99 ALA A O 1
ATOM 765 N N . VAL A 1 100 ? -2.178 -9.478 -2.542 1.00 90.81 100 VAL A N 1
ATOM 766 C CA . VAL A 1 100 ? -1.768 -9.716 -3.930 1.00 90.81 100 VAL A CA 1
ATOM 767 C C . VAL A 1 100 ? -0.294 -9.390 -4.050 1.00 90.81 100 VAL A C 1
ATOM 769 O O . VAL A 1 100 ? 0.125 -8.276 -3.740 1.00 90.81 100 VAL A O 1
ATOM 772 N N . ARG A 1 101 ? 0.494 -10.342 -4.540 1.00 87.50 101 ARG A N 1
ATOM 773 C CA . ARG A 1 101 ? 1.923 -10.153 -4.769 1.00 87.50 101 ARG A CA 1
ATOM 774 C C . ARG A 1 101 ? 2.203 -9.917 -6.247 1.00 87.50 101 ARG A C 1
ATOM 776 O O . ARG A 1 101 ? 1.739 -10.669 -7.098 1.00 87.50 101 ARG A O 1
ATOM 783 N N . ILE A 1 102 ? 3.000 -8.897 -6.530 1.00 90.12 102 ILE A N 1
ATOM 784 C CA . ILE A 1 102 ? 3.542 -8.590 -7.851 1.00 90.12 102 ILE A CA 1
ATOM 785 C C . ILE A 1 102 ? 5.016 -9.022 -7.835 1.00 90.12 102 ILE A C 1
ATOM 787 O O . ILE A 1 102 ? 5.851 -8.304 -7.267 1.00 90.12 102 ILE A O 1
ATOM 791 N N . PRO A 1 103 ? 5.340 -10.217 -8.366 1.00 88.31 103 PRO A N 1
ATOM 792 C CA . PRO A 1 103 ? 6.722 -10.663 -8.494 1.00 88.31 103 PRO A CA 1
ATOM 793 C C . PRO A 1 103 ? 7.465 -9.843 -9.557 1.00 88.31 103 PRO A C 1
ATOM 795 O O . PRO A 1 103 ? 6.840 -9.223 -10.417 1.00 88.31 103 PRO A O 1
ATOM 798 N N . ASP A 1 104 ? 8.797 -9.833 -9.473 1.00 86.69 104 ASP A N 1
ATOM 799 C CA . ASP A 1 104 ? 9.692 -9.206 -10.458 1.00 86.69 104 ASP A CA 1
ATOM 800 C C . ASP A 1 104 ? 9.367 -7.734 -10.772 1.00 86.69 104 ASP A C 1
ATOM 802 O O . ASP A 1 104 ? 9.603 -7.224 -11.873 1.00 86.69 104 ASP A O 1
ATOM 806 N N . ALA A 1 105 ? 8.843 -7.010 -9.777 1.00 88.38 105 ALA A N 1
ATOM 807 C CA . ALA A 1 105 ? 8.569 -5.589 -9.902 1.00 88.38 105 ALA A CA 1
ATOM 808 C C . ALA A 1 105 ? 9.862 -4.803 -10.147 1.00 88.38 105 ALA 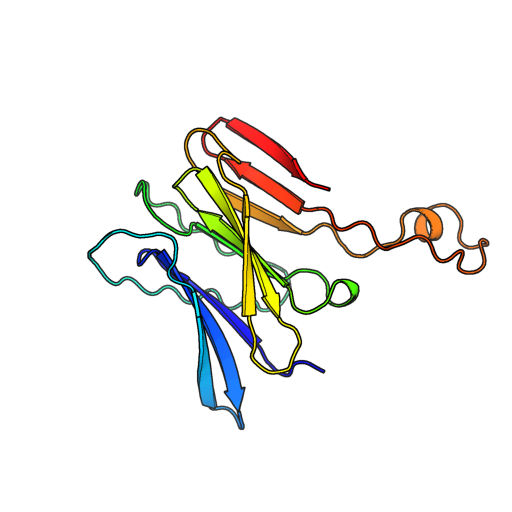A C 1
ATOM 810 O O . ALA A 1 105 ? 9.885 -3.930 -11.010 1.00 88.38 105 ALA A O 1
ATOM 811 N N . HIS A 1 106 ? 10.953 -5.144 -9.463 1.00 88.50 106 HIS A N 1
ATOM 812 C CA . HIS A 1 106 ? 12.298 -4.622 -9.715 1.00 88.50 106 HIS A CA 1
ATOM 813 C C . HIS A 1 106 ? 13.318 -5.759 -9.626 1.00 88.50 106 HIS A C 1
ATOM 815 O O . HIS A 1 106 ? 13.172 -6.643 -8.791 1.00 88.50 106 HIS A O 1
ATOM 821 N N . SER A 1 107 ? 14.365 -5.735 -10.454 1.00 85.56 107 SER A N 1
ATOM 822 C CA . SER A 1 107 ? 15.322 -6.853 -10.558 1.00 85.56 107 SER A CA 1
ATOM 823 C C . SER A 1 107 ? 16.238 -7.022 -9.340 1.00 85.56 107 SER A C 1
ATOM 825 O O . SER A 1 107 ? 16.762 -8.108 -9.119 1.00 85.56 107 SER A O 1
ATOM 827 N N . ILE A 1 108 ? 16.449 -5.955 -8.563 1.00 83.94 108 ILE A N 1
ATOM 828 C CA . ILE A 1 108 ? 17.351 -5.954 -7.397 1.00 83.94 108 ILE A CA 1
ATOM 829 C C . ILE A 1 108 ? 16.584 -5.804 -6.081 1.00 83.94 108 ILE A C 1
ATOM 831 O O . ILE A 1 108 ? 16.972 -6.392 -5.081 1.00 83.94 108 ILE A O 1
ATOM 835 N N . GLY A 1 109 ? 15.536 -4.978 -6.057 1.00 84.56 109 GLY A N 1
ATOM 836 C CA . GLY A 1 109 ? 14.797 -4.661 -4.838 1.00 84.56 109 GLY A CA 1
ATOM 837 C C . GLY A 1 109 ? 13.978 -3.386 -4.973 1.00 84.56 109 GLY A C 1
ATOM 838 O O . GLY A 1 109 ? 14.356 -2.478 -5.717 1.00 84.56 109 GLY A O 1
ATOM 839 N N . VAL A 1 110 ? 12.860 -3.312 -4.252 1.00 87.38 110 VAL A N 1
ATOM 840 C CA . VAL A 1 110 ? 11.986 -2.136 -4.221 1.00 87.38 110 VAL A CA 1
ATOM 841 C C . VAL A 1 110 ? 12.284 -1.320 -2.969 1.00 87.38 110 VAL A C 1
ATOM 843 O O . VAL A 1 110 ? 12.154 -1.801 -1.845 1.00 87.38 110 VAL A O 1
ATOM 846 N N . ASN A 1 111 ? 12.664 -0.059 -3.152 1.00 84.06 111 ASN A N 1
ATOM 847 C CA . ASN A 1 111 ? 13.080 0.817 -2.057 1.00 84.06 111 ASN A CA 1
ATOM 848 C C . ASN 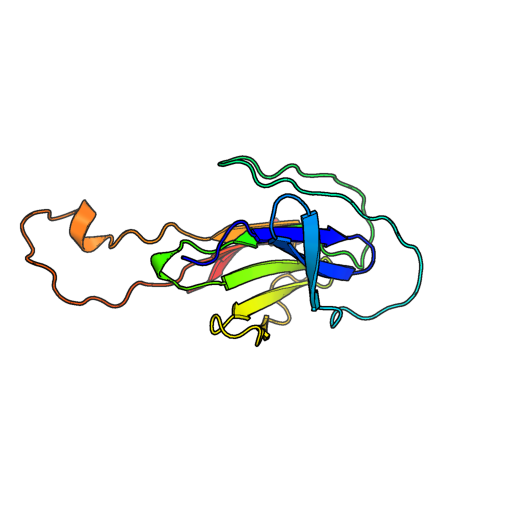A 1 111 ? 11.950 1.720 -1.564 1.00 84.06 111 ASN A C 1
ATOM 850 O O . ASN A 1 111 ? 11.951 2.133 -0.407 1.00 84.06 111 ASN A O 1
ATOM 854 N N . SER A 1 112 ? 11.023 2.086 -2.447 1.00 84.38 112 SER A N 1
ATOM 855 C CA . SER A 1 112 ? 9.938 3.010 -2.128 1.00 84.38 112 SER A CA 1
ATOM 856 C C . SER A 1 112 ? 8.709 2.701 -2.961 1.00 84.38 112 SER A C 1
ATOM 858 O O . SER A 1 112 ? 8.824 2.346 -4.133 1.00 84.38 112 SER A O 1
ATOM 860 N N . VAL A 1 113 ? 7.539 2.910 -2.363 1.00 90.25 113 VAL A N 1
ATOM 861 C CA . VAL A 1 113 ? 6.235 2.841 -3.029 1.00 90.25 113 VAL A CA 1
ATOM 862 C C . VAL A 1 113 ? 5.394 4.049 -2.644 1.00 90.25 113 VAL A C 1
ATOM 864 O O . VAL A 1 113 ? 5.489 4.535 -1.518 1.00 90.25 113 VAL A O 1
ATOM 867 N N . SER A 1 114 ? 4.583 4.539 -3.576 1.00 89.50 114 SER A N 1
ATOM 868 C CA . SER A 1 114 ? 3.657 5.646 -3.342 1.00 89.50 114 SER A CA 1
ATOM 869 C C . SER A 1 114 ? 2.402 5.487 -4.191 1.00 89.50 114 SER A C 1
ATOM 871 O O . SER A 1 114 ? 2.491 5.203 -5.388 1.00 89.50 114 SER A O 1
ATOM 873 N N . TRP A 1 115 ? 1.231 5.668 -3.581 1.00 89.25 115 TRP A N 1
ATOM 874 C CA . TRP A 1 115 ? -0.047 5.641 -4.289 1.00 89.25 115 TRP A CA 1
ATOM 875 C C . TRP A 1 115 ? -0.335 6.974 -4.969 1.00 89.25 115 TRP A C 1
ATOM 877 O O . TRP A 1 115 ? -0.117 8.044 -4.403 1.00 89.25 115 TRP A O 1
ATOM 887 N N . ALA A 1 116 ? -0.893 6.908 -6.176 1.00 86.44 116 ALA A N 1
ATOM 888 C CA . ALA A 1 116 ? -1.448 8.084 -6.819 1.00 86.44 116 ALA A CA 1
ATOM 889 C C . ALA A 1 116 ? -2.726 8.527 -6.088 1.00 86.44 116 ALA A C 1
ATOM 891 O O . ALA A 1 116 ? -3.525 7.674 -5.681 1.00 86.44 116 ALA A O 1
ATOM 892 N N . PRO A 1 117 ? -2.963 9.842 -5.960 1.00 81.12 117 PRO A N 1
ATOM 893 C CA . PRO A 1 117 ? -4.171 10.354 -5.331 1.00 81.12 117 PRO A CA 1
ATOM 894 C C . PRO A 1 117 ? -5.428 9.916 -6.100 1.00 81.12 117 PRO A C 1
ATOM 896 O O . PRO A 1 117 ? -5.409 9.785 -7.326 1.00 81.12 117 PRO A O 1
ATOM 899 N N . ALA A 1 118 ? -6.532 9.718 -5.376 1.00 71.19 118 ALA A N 1
ATOM 900 C CA . ALA A 1 118 ? -7.839 9.334 -5.920 1.00 71.19 118 ALA A CA 1
ATOM 901 C C . ALA A 1 118 ? -8.595 10.528 -6.508 1.00 71.19 118 ALA A C 1
ATOM 903 O O . ALA A 1 118 ? -9.705 10.851 -6.095 1.00 71.19 118 ALA A O 1
ATOM 904 N N . ILE A 1 119 ? -7.957 11.210 -7.454 1.00 69.69 119 ILE A N 1
ATOM 905 C CA . ILE A 1 119 ? -8.544 12.340 -8.164 1.00 69.69 119 ILE A CA 1
ATOM 906 C C . ILE A 1 119 ? -8.951 11.850 -9.551 1.00 69.69 119 ILE A C 1
ATOM 908 O O . ILE A 1 119 ? -8.120 11.339 -10.306 1.00 69.69 119 ILE A O 1
ATOM 912 N N . ASN A 1 120 ? -10.226 12.030 -9.894 1.00 64.75 120 ASN A N 1
ATOM 913 C CA . ASN A 1 120 ? -10.687 11.864 -11.267 1.00 64.75 120 ASN A CA 1
ATOM 914 C C . ASN A 1 120 ? -10.043 12.974 -12.104 1.00 64.75 120 ASN A C 1
ATOM 916 O O . ASN A 1 120 ? -10.375 14.147 -11.937 1.00 64.75 120 ASN A O 1
ATOM 920 N N . ALA A 1 121 ? -9.095 12.617 -12.972 1.00 59.28 121 ALA A N 1
ATOM 921 C CA . ALA A 1 121 ? -8.422 13.581 -13.844 1.00 59.28 121 ALA A CA 1
ATOM 922 C C . ALA A 1 121 ? -9.430 14.367 -14.706 1.00 59.28 121 ALA A C 1
ATOM 924 O O . ALA A 1 121 ? -9.240 15.559 -14.935 1.00 59.28 121 ALA A O 1
ATOM 925 N N . ASP A 1 122 ? -10.542 13.728 -15.081 1.00 60.03 122 ASP A N 1
ATOM 926 C CA . ASP A 1 122 ? -11.632 14.349 -15.840 1.00 60.03 122 ASP A CA 1
ATOM 927 C C . ASP A 1 122 ? -12.324 15.486 -15.071 1.00 60.03 122 ASP A C 1
ATOM 929 O O . ASP A 1 122 ? -12.657 16.511 -15.661 1.00 60.03 122 ASP A O 1
ATOM 933 N N . PHE A 1 123 ? -12.455 15.370 -13.744 1.00 61.16 123 PHE A N 1
ATOM 934 C CA . PHE A 1 123 ? -13.018 16.435 -12.903 1.00 61.16 123 PHE A CA 1
ATOM 935 C C . PHE A 1 123 ? -12.065 17.634 -12.769 1.00 61.16 123 PHE A C 1
ATOM 937 O O . PHE A 1 123 ? -12.507 18.778 -12.728 1.00 61.16 123 PHE A O 1
ATOM 944 N N . MET A 1 124 ? -10.751 17.385 -12.731 1.00 60.44 124 MET A N 1
ATOM 945 C CA . MET A 1 124 ? -9.735 18.446 -12.646 1.00 60.44 124 MET A CA 1
ATOM 946 C C . MET A 1 124 ? -9.636 19.280 -13.926 1.00 60.44 124 MET A C 1
ATOM 948 O O . MET A 1 124 ? -9.338 20.469 -13.856 1.00 60.44 124 MET A O 1
ATOM 952 N N . LEU A 1 125 ? -9.835 18.657 -15.090 1.00 67.75 125 LEU A N 1
ATOM 953 C CA . LEU A 1 125 ? -9.670 19.312 -16.390 1.00 67.75 125 LEU A CA 1
ATOM 954 C C . LEU A 1 125 ? -10.978 19.904 -16.921 1.00 67.75 125 LEU A C 1
ATOM 956 O O . LEU A 1 125 ? -10.932 20.825 -17.735 1.00 67.75 125 LEU A O 1
ATOM 960 N N . ASN A 1 126 ? -12.136 19.409 -16.467 1.00 64.94 126 ASN A N 1
ATOM 961 C CA . ASN A 1 126 ? -13.428 19.927 -16.896 1.00 64.94 126 ASN A CA 1
ATOM 962 C C . ASN A 1 126 ? -14.469 19.905 -15.754 1.00 64.94 126 ASN A C 1
ATOM 964 O O . ASN A 1 126 ? -15.213 18.932 -15.608 1.00 64.94 126 ASN A O 1
ATOM 968 N N . PRO A 1 127 ? -14.576 20.988 -14.957 1.00 62.94 127 PRO A N 1
ATOM 969 C CA . PRO A 1 127 ? -15.479 21.048 -13.802 1.00 62.94 127 PRO A CA 1
ATOM 970 C C . PRO A 1 127 ? -16.972 21.004 -14.176 1.00 62.94 127 PRO A C 1
ATOM 972 O O . PRO A 1 127 ? -17.818 20.863 -13.298 1.00 62.94 127 PRO A O 1
ATOM 975 N N . ASN A 1 128 ? -17.306 21.114 -15.468 1.00 66.88 128 ASN A N 1
ATOM 976 C CA . ASN A 1 128 ? -18.681 21.123 -15.970 1.00 66.88 128 ASN A CA 1
ATOM 977 C C . ASN A 1 128 ? -19.214 19.734 -16.359 1.00 66.88 128 ASN A C 1
ATOM 979 O O . ASN A 1 128 ? -20.388 19.612 -16.711 1.00 66.88 128 ASN A O 1
ATOM 983 N N . VAL A 1 129 ? -18.388 18.682 -16.318 1.00 62.44 129 VAL A N 1
ATOM 984 C CA . VAL A 1 129 ? -18.865 17.318 -16.577 1.00 62.44 129 VAL A CA 1
ATOM 985 C C . VAL A 1 129 ? -19.545 16.801 -15.312 1.00 62.44 129 VAL A C 1
ATOM 987 O O . VAL A 1 129 ? -18.890 16.451 -14.331 1.00 62.44 129 VAL A O 1
ATOM 990 N N . LEU A 1 130 ? -20.880 16.754 -15.338 1.00 55.25 130 LEU A N 1
ATOM 991 C CA . LEU A 1 130 ? -21.684 16.042 -14.348 1.00 55.25 130 LEU A CA 1
ATOM 992 C C . LEU A 1 130 ? -21.239 14.580 -14.318 1.00 55.25 130 LEU A C 1
ATOM 994 O O . LEU A 1 130 ? -21.570 13.826 -15.226 1.00 55.25 130 LEU A O 1
ATOM 998 N N . GLN A 1 131 ? -20.458 14.237 -13.292 1.00 55.69 131 GLN A N 1
ATOM 999 C CA . GLN A 1 131 ? -20.176 12.904 -12.758 1.00 55.69 131 GLN A CA 1
ATOM 1000 C C . GLN A 1 131 ? -20.484 11.748 -13.728 1.00 55.69 131 GLN A C 1
ATOM 1002 O O . GLN A 1 131 ? -21.316 10.885 -13.447 1.00 55.69 131 GLN A O 1
ATOM 1007 N N . SER A 1 132 ? -19.799 11.696 -14.875 1.00 50.56 132 SER A N 1
ATOM 1008 C CA . SER A 1 132 ? -19.713 10.443 -15.613 1.00 50.56 132 SER A CA 1
ATOM 1009 C C . SER A 1 132 ? -18.954 9.501 -14.697 1.00 50.56 132 SER A C 1
ATOM 1011 O O . SER A 1 132 ? -17.860 9.839 -14.247 1.00 50.56 132 SER A O 1
ATOM 1013 N N . VAL A 1 133 ? -19.564 8.370 -14.361 1.00 52.97 133 VAL A N 1
ATOM 1014 C CA . VAL A 1 133 ? -19.023 7.330 -13.483 1.00 52.97 133 VAL A CA 1
ATOM 1015 C C . VAL A 1 133 ? -17.810 6.683 -14.164 1.00 52.97 133 VAL A C 1
ATOM 1017 O O . VAL A 1 133 ? -17.853 5.544 -14.615 1.00 52.97 133 VAL A O 1
ATOM 1020 N N . SER A 1 134 ? -16.720 7.430 -14.319 1.00 56.44 134 SER A N 1
ATOM 1021 C CA . SER A 1 134 ? -15.438 6.892 -14.734 1.00 56.44 134 SER A CA 1
ATOM 1022 C C . SER A 1 134 ? -14.882 6.127 -13.535 1.00 56.44 134 SER A C 1
ATOM 1024 O O . SER A 1 134 ? -14.786 6.709 -12.446 1.00 56.44 134 SER A O 1
ATOM 1026 N N . PRO A 1 135 ? -14.536 4.839 -13.680 1.00 65.88 135 PRO A N 1
ATOM 1027 C CA . PRO A 1 135 ? -13.968 4.087 -12.577 1.00 65.88 135 PRO A CA 1
ATOM 1028 C C . PRO A 1 135 ? -12.666 4.754 -12.124 1.00 65.88 135 PRO A C 1
ATOM 1030 O O . PRO A 1 135 ? -11.811 5.110 -12.936 1.00 65.88 135 PRO A O 1
ATOM 1033 N N . LEU A 1 136 ? -12.525 4.919 -10.811 1.00 71.88 136 LEU A N 1
ATOM 1034 C CA . LEU A 1 136 ? -11.311 5.424 -10.186 1.00 71.88 136 LEU A CA 1
ATOM 1035 C C . LEU A 1 136 ? -10.115 4.545 -10.586 1.00 71.88 136 LEU A C 1
ATOM 1037 O O . LEU A 1 136 ? -10.057 3.364 -10.240 1.00 71.88 136 LEU A O 1
ATOM 1041 N N . ILE A 1 137 ? -9.154 5.121 -11.311 1.00 80.62 137 ILE A N 1
ATOM 1042 C CA . ILE A 1 137 ? -7.970 4.391 -11.774 1.00 80.62 137 ILE A CA 1
ATOM 1043 C C . ILE A 1 137 ? -6.954 4.314 -10.635 1.00 80.62 137 ILE A C 1
ATOM 1045 O O . ILE A 1 137 ? -6.322 5.312 -10.275 1.00 80.62 137 ILE A O 1
ATOM 1049 N N . LYS A 1 138 ? -6.756 3.108 -10.101 1.00 86.62 138 LYS A N 1
ATOM 1050 C CA . LYS A 1 138 ? -5.761 2.834 -9.063 1.00 86.62 138 LYS A CA 1
ATOM 1051 C C . LYS A 1 138 ? -4.371 2.847 -9.690 1.00 86.62 138 LYS A C 1
ATOM 1053 O O . LYS A 1 138 ? -4.030 1.963 -10.459 1.00 86.62 138 LYS A O 1
ATOM 1058 N N . ARG A 1 139 ? -3.563 3.856 -9.365 1.00 88.50 139 ARG A N 1
ATOM 1059 C CA . ARG A 1 139 ? -2.171 3.947 -9.825 1.00 88.50 139 ARG A CA 1
ATOM 1060 C C . ARG A 1 139 ? -1.214 3.909 -8.648 1.00 88.50 139 ARG A C 1
ATOM 1062 O O . ARG A 1 139 ? -1.487 4.499 -7.603 1.00 88.50 139 ARG A O 1
ATOM 1069 N N . LEU A 1 140 ? -0.084 3.248 -8.844 1.00 89.75 140 LEU A N 1
ATOM 1070 C CA . LEU A 1 140 ? 0.992 3.129 -7.865 1.00 89.75 140 LEU A CA 1
ATOM 1071 C C . LEU A 1 140 ? 2.318 3.414 -8.566 1.00 89.75 140 LEU A C 1
ATOM 1073 O O . LEU A 1 140 ? 2.514 3.028 -9.714 1.00 89.75 140 LEU A O 1
ATOM 1077 N N . VAL A 1 141 ? 3.241 4.072 -7.878 1.00 92.88 141 VAL A N 1
ATOM 1078 C CA . VAL A 1 141 ? 4.621 4.244 -8.332 1.00 92.88 141 VAL A CA 1
ATOM 1079 C C . VAL A 1 141 ? 5.538 3.469 -7.402 1.00 92.88 141 VAL A C 1
ATOM 1081 O O . VAL A 1 141 ? 5.389 3.537 -6.181 1.00 92.88 141 VAL A O 1
ATOM 1084 N N . SER A 1 142 ? 6.501 2.757 -7.977 1.00 90.88 142 SER A N 1
ATOM 1085 C CA . SER A 1 142 ? 7.579 2.105 -7.243 1.00 90.88 142 SER A CA 1
ATOM 1086 C C . SER A 1 142 ? 8.937 2.563 -7.755 1.00 90.88 142 SER A C 1
ATOM 1088 O O . SER A 1 142 ? 9.125 2.791 -8.950 1.00 90.88 142 SER A O 1
ATOM 1090 N N . ALA A 1 143 ? 9.888 2.701 -6.838 1.00 89.94 143 ALA A N 1
ATOM 1091 C CA . ALA A 1 143 ? 11.278 2.998 -7.153 1.00 89.94 143 ALA A CA 1
ATOM 1092 C C . ALA A 1 143 ? 12.171 1.906 -6.566 1.00 89.94 143 ALA A C 1
ATOM 1094 O O . ALA A 1 143 ? 12.038 1.566 -5.383 1.00 89.94 143 ALA A O 1
ATOM 1095 N N . GLY A 1 144 ? 13.077 1.375 -7.384 1.00 86.06 144 GLY A N 1
ATOM 1096 C CA . GLY A 1 144 ? 13.935 0.252 -7.023 1.00 86.06 144 GLY A CA 1
ATOM 1097 C C . GLY A 1 144 ? 15.425 0.562 -7.062 1.00 86.06 144 GLY A C 1
ATOM 1098 O O . GLY A 1 144 ? 15.858 1.658 -7.416 1.00 86.06 144 GLY A O 1
ATOM 1099 N N . SER A 1 145 ? 16.217 -0.430 -6.664 1.00 84.50 145 SER A N 1
ATOM 1100 C CA . SER A 1 145 ? 17.686 -0.409 -6.745 1.00 84.50 145 SER A CA 1
ATOM 1101 C C . SER A 1 145 ? 18.216 -0.687 -8.157 1.00 84.50 145 SER A C 1
ATOM 1103 O O . SER A 1 145 ? 19.410 -0.566 -8.397 1.00 84.50 145 SER A O 1
ATOM 1105 N N . ASP A 1 146 ? 17.333 -1.018 -9.099 1.00 85.69 146 ASP A N 1
ATOM 1106 C CA . ASP A 1 146 ? 17.609 -1.193 -10.530 1.00 85.69 146 ASP A CA 1
ATOM 1107 C C . ASP A 1 146 ? 17.692 0.139 -11.298 1.00 85.69 146 ASP A C 1
ATOM 1109 O O . ASP A 1 146 ? 17.733 0.143 -12.525 1.00 85.69 146 ASP A O 1
ATOM 1113 N N . LEU A 1 147 ? 17.719 1.267 -10.577 1.00 86.25 147 LEU A N 1
ATOM 1114 C CA . LEU A 1 147 ? 17.726 2.630 -11.119 1.00 86.25 147 LEU A CA 1
ATOM 1115 C C . LEU A 1 147 ? 16.468 2.973 -11.934 1.00 86.25 147 LEU A C 1
ATOM 1117 O O . LEU A 1 147 ? 16.452 3.973 -12.652 1.00 86.25 147 LEU A O 1
ATOM 1121 N N . LEU A 1 148 ? 15.403 2.177 -11.803 1.00 88.00 148 LEU A N 1
ATOM 1122 C CA . LEU A 1 148 ? 14.140 2.401 -12.489 1.00 88.00 148 LEU A CA 1
ATOM 1123 C C . LEU A 1 148 ? 13.066 2.897 -11.525 1.00 88.00 148 LEU A C 1
ATOM 1125 O O . LEU A 1 148 ? 12.974 2.502 -10.358 1.00 88.00 148 LEU A O 1
ATOM 1129 N N . ILE A 1 149 ? 12.199 3.744 -12.069 1.00 92.62 149 ILE A N 1
ATOM 1130 C CA . ILE A 1 149 ? 10.920 4.104 -11.468 1.00 92.62 149 ILE A CA 1
ATOM 1131 C C . ILE A 1 149 ? 9.844 3.528 -12.377 1.00 92.62 149 ILE A C 1
ATOM 1133 O O . ILE A 1 149 ? 9.808 3.832 -13.569 1.00 92.62 149 ILE A O 1
ATOM 1137 N N . LYS A 1 150 ? 8.985 2.676 -11.822 1.00 91.81 150 LYS A N 1
ATOM 1138 C CA . LYS A 1 150 ? 7.908 2.013 -12.558 1.00 91.81 150 LYS A CA 1
ATOM 1139 C C . LYS A 1 150 ? 6.559 2.527 -12.080 1.00 91.81 150 LYS A C 1
ATOM 1141 O O . LYS A 1 150 ? 6.357 2.775 -10.891 1.00 91.81 150 LYS A O 1
ATOM 1146 N N . ILE A 1 151 ? 5.645 2.699 -13.028 1.00 91.50 151 ILE A N 1
ATOM 1147 C CA . ILE A 1 151 ? 4.270 3.128 -12.780 1.00 91.50 151 ILE A CA 1
ATOM 1148 C C . ILE A 1 151 ? 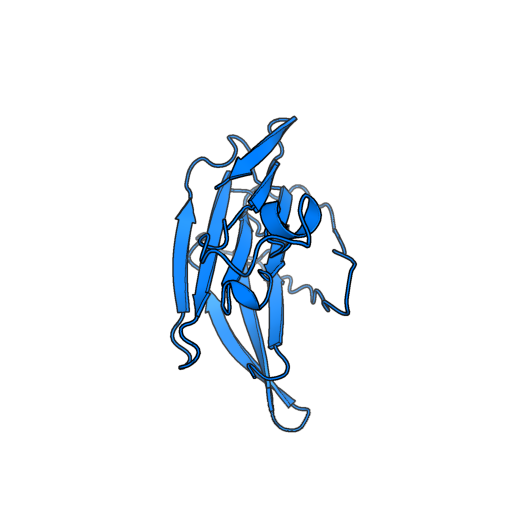3.352 1.946 -13.078 1.00 91.50 151 ILE A C 1
ATOM 1150 O O . ILE A 1 151 ? 3.432 1.349 -14.149 1.00 91.50 151 ILE A O 1
ATOM 1154 N N . TRP A 1 152 ? 2.476 1.641 -12.131 1.00 90.31 152 TRP A N 1
ATOM 1155 C CA . TRP A 1 152 ? 1.515 0.545 -12.166 1.00 90.31 152 TRP A CA 1
ATOM 1156 C C . TRP A 1 152 ? 0.097 1.114 -12.288 1.00 90.31 152 TRP A C 1
ATOM 1158 O O . TRP A 1 152 ? -0.191 2.165 -11.701 1.00 90.31 152 TRP A O 1
ATOM 1168 N N . ARG A 1 153 ? -0.774 0.435 -13.045 1.00 86.06 153 ARG A N 1
ATOM 1169 C CA . ARG A 1 153 ? -2.196 0.769 -13.228 1.00 86.06 153 ARG A CA 1
ATOM 1170 C C . ARG A 1 153 ? -3.064 -0.480 -13.135 1.00 86.06 153 ARG A C 1
ATOM 1172 O O . ARG A 1 153 ? -2.531 -1.556 -13.484 1.00 86.06 153 ARG A O 1
#

pLDDT: mean 73.7, std 18.65, range [30.47, 92.88]

Secondary structure (DSSP, 8-state):
---SEEEEE-TTS-EEEEEEETTEEEEEEEE--S--------------TT---------SS-EEEEEEPPGGG-EEEEEEETTS-EEEEEE-SSS-EEEEEETTSSSS-EEEEEEPP---HHHHH-TTS----------EEEEETTS-EEEE-